Protein AF-A0A7X7YHW4-F1 (afdb_monomer_lite)

pLDDT: mean 92.15, std 10.26, range [44.62, 98.31]

Structure (mmCIF, N/CA/C/O backbone):
data_AF-A0A7X7YHW4-F1
#
_entry.id   AF-A0A7X7YHW4-F1
#
loop_
_atom_site.group_PDB
_atom_site.id
_atom_site.type_symbol
_atom_site.label_atom_id
_atom_site.label_alt_id
_atom_site.label_comp_id
_atom_site.label_asym_id
_atom_site.label_entity_id
_atom_site.label_seq_id
_atom_site.pdbx_PDB_ins_code
_atom_site.Cartn_x
_atom_site.Cartn_y
_atom_site.Cartn_z
_atom_site.occupancy
_atom_site.B_iso_or_equiv
_atom_site.auth_seq_id
_atom_site.auth_comp_id
_atom_site.auth_asym_id
_atom_site.auth_atom_id
_atom_site.pdbx_PDB_model_num
ATOM 1 N N . MET A 1 1 ? 3.203 -9.330 27.442 1.00 44.62 1 MET A N 1
ATOM 2 C CA . MET A 1 1 ? 3.273 -8.035 26.729 1.00 44.62 1 MET A CA 1
ATOM 3 C C . MET A 1 1 ? 2.167 -7.155 27.282 1.00 44.62 1 MET A C 1
ATOM 5 O O . MET A 1 1 ? 1.027 -7.603 27.285 1.00 44.62 1 MET A O 1
ATOM 9 N N . ALA A 1 2 ? 2.488 -5.989 27.847 1.00 49.69 2 ALA A N 1
ATOM 10 C CA . ALA A 1 2 ? 1.471 -5.083 28.379 1.00 49.69 2 ALA A CA 1
ATOM 11 C C . ALA A 1 2 ? 0.508 -4.688 27.247 1.00 49.69 2 ALA A C 1
ATOM 13 O O . ALA A 1 2 ? 0.962 -4.259 26.186 1.00 49.69 2 ALA A O 1
ATOM 14 N N . LYS A 1 3 ? -0.803 -4.881 27.444 1.00 64.69 3 LYS A N 1
ATOM 15 C CA . LYS A 1 3 ? -1.818 -4.363 26.519 1.00 64.69 3 LYS A CA 1
ATOM 16 C C . LYS A 1 3 ? -1.626 -2.850 26.461 1.00 64.69 3 LYS A C 1
ATOM 18 O O . LYS A 1 3 ? -1.763 -2.188 27.484 1.00 64.69 3 LYS A O 1
ATOM 23 N N . GLN A 1 4 ? -1.259 -2.315 25.299 1.00 76.38 4 GLN A N 1
ATOM 24 C CA . GLN A 1 4 ? -1.270 -0.871 25.095 1.00 76.38 4 GLN A CA 1
ATOM 25 C C . GLN A 1 4 ? -2.713 -0.386 25.271 1.00 76.38 4 GLN A C 1
ATOM 27 O O . GLN A 1 4 ? -3.594 -0.704 24.474 1.00 76.38 4 GLN A O 1
ATOM 32 N N . GLU A 1 5 ? -2.958 0.340 26.357 1.00 85.94 5 GLU A N 1
ATOM 33 C CA . GLU A 1 5 ? -4.222 1.019 26.631 1.00 85.94 5 GLU A CA 1
ATOM 34 C C . GLU A 1 5 ? -4.317 2.242 25.707 1.00 85.94 5 GLU A C 1
ATOM 36 O O . GLU A 1 5 ? -3.724 3.288 25.969 1.00 85.94 5 GLU A O 1
ATOM 41 N N . TYR A 1 6 ? -5.025 2.108 24.584 1.00 88.44 6 TYR A N 1
ATOM 42 C CA . TYR A 1 6 ? -5.307 3.240 23.699 1.00 88.44 6 TYR A CA 1
ATOM 43 C C . TYR A 1 6 ? -6.382 4.151 24.299 1.00 88.44 6 TYR A C 1
ATOM 45 O O . TYR A 1 6 ? -7.391 3.678 24.835 1.00 88.44 6 TYR A O 1
ATOM 53 N N . THR A 1 7 ? -6.222 5.463 24.133 1.00 94.00 7 THR A N 1
ATOM 54 C CA . THR A 1 7 ? -7.274 6.432 24.465 1.00 94.00 7 THR A CA 1
ATOM 55 C C . THR A 1 7 ? -8.505 6.216 23.581 1.00 94.00 7 THR A C 1
ATOM 57 O O . THR A 1 7 ? -8.422 5.646 22.491 1.00 94.00 7 THR A O 1
ATOM 60 N N . ASN A 1 8 ? -9.672 6.702 24.012 1.00 92.81 8 ASN A N 1
ATOM 61 C CA . ASN A 1 8 ? -10.906 6.571 23.226 1.00 92.81 8 ASN A CA 1
ATOM 62 C C . ASN A 1 8 ? -10.782 7.194 21.826 1.00 92.81 8 ASN A C 1
ATOM 64 O O . ASN A 1 8 ? -11.287 6.637 20.853 1.00 92.81 8 ASN A O 1
ATOM 68 N N . TYR A 1 9 ? -10.051 8.306 21.707 1.00 93.81 9 TYR A N 1
ATOM 69 C CA . TYR A 1 9 ? -9.750 8.917 20.415 1.00 93.81 9 TYR A CA 1
ATOM 70 C C . TYR A 1 9 ? -8.887 8.002 19.534 1.00 93.81 9 TYR A C 1
ATOM 72 O O . TYR A 1 9 ? -9.232 7.758 18.381 1.00 93.81 9 TYR A O 1
ATOM 80 N N . GLN A 1 10 ? -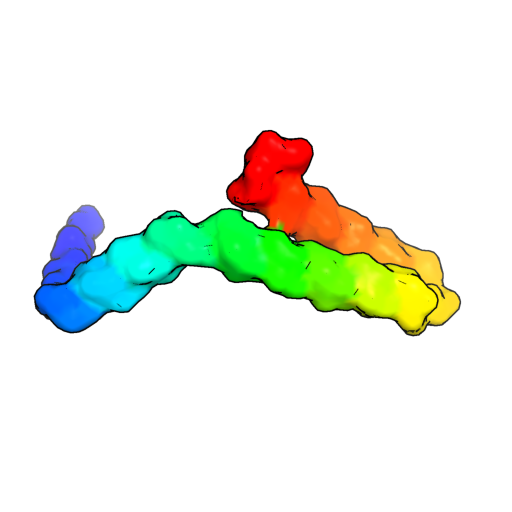7.808 7.434 20.082 1.00 93.69 10 GLN A N 1
ATOM 81 C CA . GLN A 1 10 ? -6.939 6.508 19.348 1.00 93.69 10 GLN A CA 1
ATOM 82 C C . GLN A 1 10 ? -7.705 5.271 18.872 1.00 93.69 10 GLN A C 1
ATOM 84 O O . GLN A 1 10 ? -7.572 4.886 17.715 1.00 93.69 10 GLN A O 1
ATOM 89 N N . LYS A 1 11 ? -8.563 4.690 19.722 1.00 94.56 11 LYS A N 1
ATOM 90 C CA . LYS A 1 11 ? -9.434 3.567 19.339 1.00 94.56 11 LYS A CA 1
ATOM 91 C C . LYS A 1 11 ? -10.338 3.929 18.158 1.00 94.56 11 LYS A C 1
ATOM 93 O O . LYS A 1 11 ? -10.449 3.135 17.230 1.00 94.56 11 LYS A O 1
ATOM 98 N N . LYS A 1 12 ? -10.931 5.131 18.159 1.00 95.62 12 LYS A N 1
ATOM 99 C CA . LYS A 1 12 ? -11.762 5.623 17.048 1.00 95.62 12 LYS A CA 1
ATOM 100 C C . LYS A 1 12 ? -10.963 5.737 15.749 1.00 95.62 12 LYS A C 1
ATOM 102 O O . LYS A 1 12 ? -11.422 5.254 14.722 1.00 95.62 12 LYS A O 1
ATOM 107 N N . VAL A 1 13 ? -9.771 6.334 15.798 1.00 94.75 13 VAL A N 1
ATOM 108 C CA . VAL A 1 13 ? -8.897 6.475 14.620 1.00 94.75 13 VAL A CA 1
ATOM 109 C C . VAL A 1 13 ? -8.475 5.107 14.077 1.00 94.75 13 VAL A C 1
ATOM 111 O O . VAL A 1 13 ? -8.545 4.882 12.874 1.00 94.75 13 VAL A O 1
ATOM 114 N N . ILE A 1 14 ? -8.092 4.175 14.956 1.00 93.31 14 ILE A N 1
ATOM 115 C CA . ILE A 1 14 ? -7.725 2.805 14.570 1.00 93.31 14 ILE A CA 1
ATOM 116 C C . ILE A 1 14 ? -8.915 2.090 13.918 1.00 93.31 14 ILE A C 1
ATOM 118 O O . ILE A 1 14 ? -8.752 1.471 12.872 1.00 93.31 14 ILE A O 1
ATOM 122 N N . SER A 1 15 ? -10.110 2.192 14.507 1.00 92.81 15 SER A N 1
ATOM 123 C CA . SER A 1 15 ? -11.323 1.586 13.947 1.00 92.81 15 SER A CA 1
ATOM 124 C C . SER A 1 15 ? -11.631 2.130 12.555 1.00 92.81 15 SER A C 1
ATOM 126 O O . SER A 1 15 ? -11.807 1.342 11.634 1.00 92.81 15 SER A O 1
ATOM 128 N N . ALA A 1 16 ? -11.624 3.457 12.388 1.00 93.44 16 ALA A N 1
ATOM 129 C CA . ALA A 1 16 ? -11.879 4.099 11.101 1.00 93.44 16 ALA A CA 1
ATOM 130 C C . ALA A 1 16 ? -10.843 3.686 10.041 1.00 93.44 16 ALA A C 1
ATOM 132 O O . ALA A 1 16 ? -11.188 3.440 8.892 1.00 93.44 16 ALA A O 1
ATOM 133 N N . PHE A 1 17 ? -9.569 3.537 10.420 1.00 91.00 17 PHE A N 1
ATOM 134 C CA . PHE A 1 17 ? -8.551 3.023 9.502 1.00 91.00 17 PHE A CA 1
ATOM 135 C C . PHE A 1 17 ? -8.894 1.621 8.980 1.00 91.00 17 PHE A C 1
ATOM 137 O O . PHE A 1 17 ? -8.764 1.372 7.785 1.00 91.00 17 PHE A O 1
ATOM 144 N N . TYR A 1 18 ? -9.322 0.705 9.855 1.00 89.75 18 TYR A N 1
ATOM 145 C CA . TYR A 1 18 ? -9.689 -0.650 9.436 1.00 89.75 18 TYR A CA 1
ATOM 146 C C . TYR A 1 18 ? -11.017 -0.700 8.674 1.00 89.75 18 TYR A C 1
ATOM 148 O O . TYR A 1 18 ? -11.152 -1.534 7.784 1.00 89.75 18 TYR A O 1
ATOM 156 N N . GLU A 1 19 ? -11.952 0.196 8.987 1.00 93.56 19 GLU A N 1
ATOM 157 C CA . GLU A 1 19 ? -13.216 0.376 8.263 1.00 93.56 19 GLU A CA 1
ATOM 158 C C . GLU A 1 19 ? -12.977 0.793 6.806 1.00 93.56 19 GLU A C 1
ATOM 160 O O . GLU A 1 19 ? -13.563 0.217 5.896 1.00 93.56 19 GLU A O 1
ATOM 165 N N . HIS A 1 20 ? -12.037 1.713 6.575 1.00 93.31 20 HIS A N 1
ATOM 166 C CA . HIS A 1 20 ? -11.698 2.230 5.244 1.00 93.31 20 HIS A CA 1
ATOM 167 C C . HIS A 1 20 ? -10.451 1.578 4.629 1.00 93.31 20 HIS A C 1
ATOM 169 O O . HIS A 1 20 ? -9.872 2.091 3.669 1.00 93.31 20 HIS A O 1
ATOM 175 N N . ARG A 1 21 ? -9.985 0.449 5.176 1.00 90.69 21 ARG A N 1
ATOM 176 C CA . ARG A 1 21 ? -8.717 -0.168 4.756 1.00 90.69 21 ARG A CA 1
ATOM 177 C C . ARG A 1 21 ? -8.724 -0.572 3.284 1.00 90.69 21 ARG A C 1
ATOM 179 O O . ARG A 1 21 ? -7.712 -0.389 2.6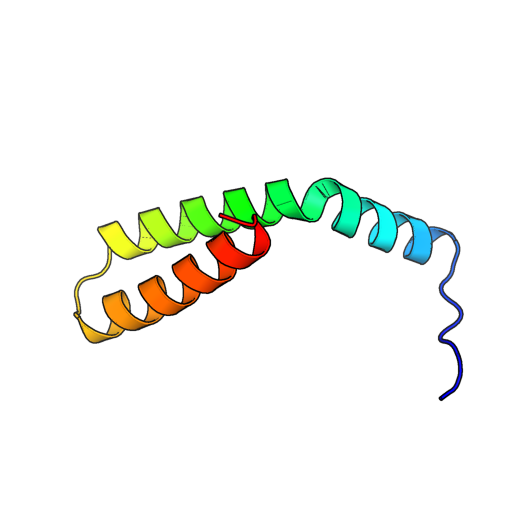08 1.00 90.69 21 ARG A O 1
ATOM 186 N N . ASP A 1 22 ? -9.844 -1.098 2.802 1.00 91.75 22 ASP A N 1
ATOM 187 C CA . ASP A 1 22 ? -9.984 -1.542 1.416 1.00 91.75 22 ASP A CA 1
ATOM 188 C C . ASP A 1 22 ? -9.982 -0.335 0.460 1.00 91.75 22 ASP A C 1
ATOM 190 O O . ASP A 1 22 ? -9.284 -0.344 -0.550 1.00 91.75 22 ASP A O 1
ATOM 194 N N . GLU A 1 23 ? -10.647 0.767 0.817 1.00 93.56 23 GLU A N 1
ATOM 195 C CA . GLU A 1 23 ? -10.614 2.020 0.042 1.00 93.56 23 GLU A CA 1
ATOM 196 C C . GLU A 1 23 ? -9.193 2.604 -0.041 1.00 93.56 23 GLU A C 1
ATOM 198 O O . GLU A 1 23 ? -8.734 3.033 -1.107 1.00 93.56 23 GLU A O 1
ATOM 203 N N . LEU A 1 24 ? -8.453 2.571 1.071 1.00 92.56 24 LEU A N 1
ATOM 204 C CA . LEU A 1 24 ? -7.051 2.992 1.121 1.00 92.56 24 LEU A CA 1
ATOM 205 C C . LEU A 1 24 ? -6.144 2.084 0.274 1.00 92.56 24 LEU A C 1
ATOM 207 O O . LEU A 1 24 ? -5.235 2.574 -0.408 1.00 92.56 24 LEU A O 1
ATOM 211 N N . ALA A 1 25 ? -6.387 0.771 0.292 1.00 93.38 25 ALA A N 1
ATOM 212 C CA . ALA A 1 25 ? -5.660 -0.189 -0.532 1.00 93.38 25 ALA A CA 1
ATOM 213 C C . ALA A 1 25 ? -5.949 0.022 -2.027 1.00 93.38 25 ALA A C 1
ATOM 215 O O . ALA A 1 25 ? -5.014 0.031 -2.830 1.00 93.38 25 ALA A O 1
ATOM 216 N N . LEU A 1 26 ? -7.206 0.290 -2.396 1.00 95.38 26 LEU A N 1
ATOM 217 C CA . LEU A 1 26 ? -7.605 0.605 -3.768 1.00 95.38 26 LEU A CA 1
ATOM 218 C C . LEU A 1 26 ? -6.946 1.897 -4.262 1.00 95.38 26 LEU A C 1
ATOM 220 O O . LEU A 1 26 ? -6.383 1.923 -5.354 1.00 95.38 26 LEU A O 1
ATOM 224 N N . THR A 1 27 ? -6.947 2.945 -3.438 1.00 96.12 27 THR A N 1
ATOM 225 C CA . THR A 1 27 ? -6.284 4.219 -3.758 1.00 96.12 27 THR A CA 1
ATOM 226 C C . THR A 1 27 ? -4.780 4.019 -3.965 1.00 96.12 27 THR A C 1
ATOM 228 O O . THR A 1 27 ? -4.198 4.518 -4.929 1.00 96.12 27 THR A O 1
ATOM 231 N N . SER A 1 28 ? -4.144 3.221 -3.103 1.00 94.62 28 SER A N 1
ATOM 232 C CA . SER A 1 28 ? -2.723 2.885 -3.239 1.00 94.62 28 SER A CA 1
ATOM 233 C C . SER A 1 28 ? -2.440 2.106 -4.528 1.00 94.62 28 SER A C 1
ATOM 235 O O . SER A 1 28 ? -1.442 2.374 -5.199 1.00 94.62 28 SER A O 1
ATOM 237 N N . LEU A 1 29 ? -3.317 1.168 -4.902 1.00 97.12 29 LEU A N 1
ATOM 238 C CA . LEU A 1 29 ? -3.199 0.402 -6.141 1.00 97.12 29 LEU A CA 1
ATOM 239 C C . LEU A 1 29 ? -3.305 1.306 -7.377 1.00 97.12 29 LEU A C 1
ATOM 241 O O . LEU A 1 29 ? -2.494 1.171 -8.290 1.00 97.12 29 LEU A O 1
ATOM 245 N N . GLN A 1 30 ? -4.228 2.273 -7.387 1.00 97.56 30 GLN A N 1
ATOM 246 C CA . GLN A 1 30 ? -4.349 3.259 -8.471 1.00 97.56 30 GLN A CA 1
ATOM 247 C C . GLN A 1 30 ? -3.049 4.053 -8.677 1.00 97.56 30 GLN A C 1
ATOM 249 O O . GLN A 1 30 ? -2.598 4.233 -9.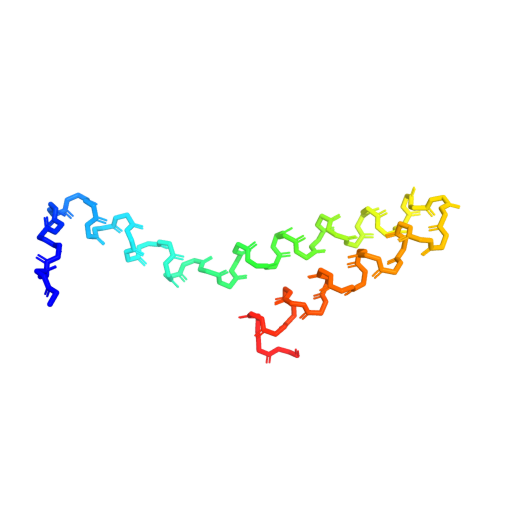814 1.00 97.56 30 GLN A O 1
ATOM 254 N N . SER A 1 31 ? -2.397 4.481 -7.588 1.00 97.81 31 SER A N 1
ATOM 255 C CA . SER A 1 31 ? -1.084 5.135 -7.671 1.00 97.81 31 SER A CA 1
ATOM 256 C C . SER A 1 31 ? -0.009 4.201 -8.233 1.00 97.81 31 SER A C 1
ATOM 258 O O . SER A 1 31 ? 0.744 4.607 -9.112 1.00 97.81 31 SER A O 1
ATOM 260 N N . ILE A 1 32 ? 0.033 2.934 -7.802 1.00 98.06 32 ILE A N 1
ATOM 261 C CA . ILE A 1 32 ? 1.008 1.953 -8.313 1.00 98.06 32 ILE A CA 1
ATOM 262 C C . ILE A 1 32 ? 0.817 1.701 -9.814 1.00 98.06 32 ILE A C 1
ATOM 264 O O . ILE A 1 32 ? 1.802 1.620 -10.543 1.00 98.06 32 ILE A O 1
ATOM 268 N N . VAL A 1 33 ? -0.426 1.607 -10.294 1.00 97.62 33 VAL A N 1
ATOM 269 C CA . VAL A 1 33 ? -0.727 1.449 -11.728 1.00 97.62 33 VAL A CA 1
ATOM 270 C C . VAL A 1 33 ? -0.240 2.660 -12.528 1.00 97.62 33 VAL A C 1
ATOM 272 O O . VAL A 1 33 ? 0.345 2.500 -13.599 1.00 97.62 33 VAL A O 1
ATOM 275 N N . THR A 1 34 ? -0.411 3.866 -11.985 1.00 98.25 34 THR A N 1
ATOM 276 C CA . THR A 1 34 ? 0.104 5.097 -12.603 1.00 98.25 34 THR A CA 1
ATOM 277 C C . THR A 1 34 ? 1.634 5.083 -12.657 1.00 98.25 34 THR A C 1
ATOM 279 O O . THR A 1 34 ? 2.229 5.344 -13.702 1.00 98.25 34 THR A O 1
ATOM 282 N N . ASP A 1 35 ? 2.287 4.696 -11.560 1.00 98.00 35 ASP A N 1
ATOM 283 C CA . ASP A 1 35 ? 3.743 4.571 -11.493 1.00 98.00 35 ASP A CA 1
ATOM 284 C C . ASP A 1 35 ? 4.284 3.496 -12.448 1.00 98.00 35 ASP A C 1
ATOM 286 O O . ASP A 1 35 ? 5.371 3.668 -13.003 1.00 98.00 35 ASP A O 1
ATOM 290 N N . LEU A 1 36 ? 3.550 2.391 -12.643 1.00 97.94 36 LEU A N 1
ATOM 291 C CA . LEU A 1 36 ? 3.886 1.330 -13.598 1.00 97.94 36 LEU A CA 1
ATOM 292 C C . LEU A 1 36 ? 3.866 1.853 -15.031 1.00 97.94 36 LEU A C 1
ATOM 294 O O . LEU A 1 36 ? 4.797 1.572 -15.784 1.00 97.94 36 LEU A O 1
ATOM 298 N N . PHE A 1 37 ? 2.844 2.635 -15.387 1.00 97.50 37 PHE A N 1
ATOM 299 C CA . PHE A 1 37 ? 2.745 3.273 -16.699 1.00 97.50 37 PHE A CA 1
ATOM 300 C C 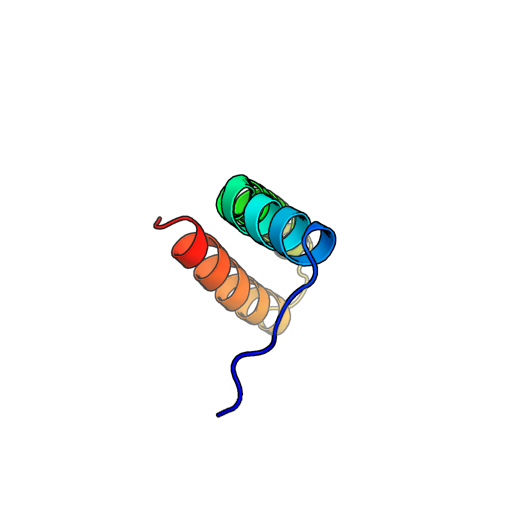. PHE A 1 37 ? 3.921 4.227 -16.964 1.00 97.50 37 PHE A C 1
ATOM 302 O O . PHE A 1 37 ? 4.445 4.278 -18.073 1.00 97.50 37 PHE A O 1
ATOM 309 N N . LEU A 1 38 ? 4.379 4.939 -15.931 1.00 97.94 38 LEU A N 1
ATOM 310 C CA . LEU A 1 38 ? 5.503 5.878 -16.004 1.00 97.94 38 LEU A CA 1
ATOM 311 C C . LEU A 1 38 ? 6.879 5.226 -15.775 1.00 97.94 38 LEU A C 1
ATOM 313 O O . LEU A 1 38 ? 7.898 5.921 -15.747 1.00 97.94 38 LEU A O 1
ATOM 317 N N . ALA A 1 39 ? 6.951 3.917 -15.533 1.00 97.81 39 ALA A N 1
ATOM 318 C CA . ALA A 1 39 ? 8.211 3.255 -15.227 1.00 97.81 39 ALA A CA 1
ATOM 319 C C . ALA A 1 39 ? 9.053 3.047 -16.493 1.00 97.81 39 ALA A C 1
ATOM 321 O O . ALA A 1 39 ? 8.663 2.349 -17.426 1.00 97.81 39 ALA A O 1
ATOM 322 N N . ASP A 1 40 ? 10.264 3.590 -16.473 1.00 97.44 40 ASP A N 1
ATOM 323 C CA . ASP A 1 40 ? 11.231 3.604 -17.572 1.00 97.44 40 ASP A CA 1
ATOM 324 C C . ASP A 1 40 ? 12.154 2.376 -17.600 1.00 97.44 40 ASP A C 1
ATOM 326 O O . ASP A 1 40 ? 12.629 1.972 -18.658 1.00 97.44 40 ASP A O 1
ATOM 330 N N . THR A 1 41 ? 12.363 1.725 -16.455 1.00 98.19 41 THR A N 1
ATOM 331 C CA . THR A 1 41 ? 13.275 0.581 -16.312 1.00 98.19 41 THR A CA 1
ATOM 332 C C . THR A 1 41 ? 12.566 -0.686 -15.842 1.00 98.19 41 THR A C 1
ATOM 334 O O . THR A 1 41 ? 11.646 -0.640 -15.022 1.00 98.19 41 THR A O 1
ATOM 337 N N . ASP A 1 42 ? 13.054 -1.851 -16.279 1.00 97.38 42 ASP A N 1
ATOM 338 C CA . ASP A 1 42 ? 12.513 -3.152 -15.853 1.00 97.38 42 ASP A CA 1
ATOM 339 C C . ASP A 1 42 ? 12.656 -3.385 -14.352 1.00 97.38 42 ASP A C 1
ATOM 341 O O . ASP A 1 42 ? 11.744 -3.890 -13.701 1.00 97.38 42 ASP A O 1
ATOM 345 N N . LYS A 1 43 ? 13.767 -2.932 -13.763 1.00 97.75 43 LYS A N 1
ATOM 346 C CA . LYS A 1 43 ? 13.987 -3.013 -12.315 1.00 97.75 43 LYS A CA 1
ATOM 347 C C . LYS A 1 43 ? 12.931 -2.228 -11.531 1.00 97.75 43 LYS A C 1
ATOM 349 O O . LYS A 1 43 ? 12.492 -2.685 -10.476 1.00 97.75 43 LYS A O 1
ATOM 354 N N . LYS A 1 44 ? 12.532 -1.047 -12.019 1.00 97.56 44 LYS A N 1
ATOM 355 C CA . LYS A 1 44 ? 11.471 -0.241 -11.397 1.00 97.56 44 LYS A CA 1
ATOM 356 C C . LYS A 1 44 ? 10.109 -0.909 -11.584 1.00 97.56 44 LYS A C 1
ATOM 358 O O . LYS A 1 44 ? 9.382 -1.036 -10.602 1.00 97.56 44 LYS A O 1
ATOM 363 N N . ARG A 1 45 ? 9.806 -1.402 -12.792 1.00 98.19 45 ARG A N 1
ATOM 364 C CA . ARG A 1 45 ? 8.573 -2.156 -13.082 1.00 98.19 45 ARG A CA 1
ATOM 365 C C . ARG A 1 45 ? 8.412 -3.371 -12.168 1.00 98.19 45 ARG A C 1
ATOM 367 O O . ARG A 1 45 ? 7.367 -3.508 -11.547 1.00 98.19 45 ARG A O 1
ATOM 374 N N . ALA A 1 46 ? 9.448 -4.197 -12.013 1.00 98.19 46 ALA A N 1
ATOM 375 C CA . ALA A 1 46 ? 9.407 -5.388 -11.159 1.00 98.19 46 ALA A CA 1
ATOM 376 C C . ALA A 1 46 ? 9.046 -5.052 -9.700 1.00 98.19 46 ALA A C 1
ATOM 378 O O . ALA A 1 46 ? 8.129 -5.634 -9.130 1.00 98.19 46 ALA A O 1
ATOM 379 N N . ARG A 1 47 ? 9.692 -4.031 -9.122 1.00 97.94 47 ARG A N 1
ATOM 380 C CA . ARG A 1 47 ? 9.388 -3.565 -7.756 1.00 97.94 47 ARG A CA 1
ATOM 381 C C . ARG A 1 47 ? 7.966 -3.032 -7.609 1.00 97.94 47 ARG A C 1
ATOM 383 O O . ARG A 1 47 ? 7.363 -3.166 -6.548 1.00 97.94 47 ARG A O 1
ATOM 390 N N . LEU A 1 48 ? 7.445 -2.366 -8.636 1.00 98.31 48 LEU A N 1
ATOM 391 C CA . LEU A 1 48 ? 6.074 -1.865 -8.624 1.00 98.31 48 LEU A CA 1
ATOM 392 C C . LEU A 1 48 ? 5.060 -3.008 -8.736 1.00 98.31 48 LEU A C 1
ATOM 394 O O . LEU A 1 48 ? 4.052 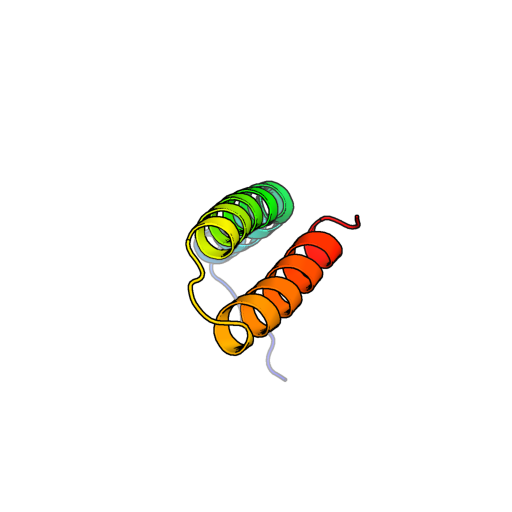-2.964 -8.041 1.00 98.31 48 LEU A O 1
ATOM 398 N N . TRP A 1 49 ? 5.357 -4.058 -9.504 1.00 98.06 49 TRP A N 1
ATOM 399 C CA . TRP A 1 49 ? 4.532 -5.268 -9.553 1.00 98.06 49 TRP A CA 1
ATOM 400 C C . TRP A 1 49 ? 4.464 -5.994 -8.207 1.00 98.06 49 TRP A C 1
ATOM 402 O O . TRP A 1 49 ? 3.367 -6.309 -7.756 1.00 98.06 49 TRP A O 1
ATOM 412 N N . GLU A 1 50 ? 5.587 -6.149 -7.499 1.00 97.56 50 GLU A N 1
ATOM 413 C CA . GLU A 1 50 ? 5.592 -6.696 -6.128 1.00 97.56 50 GLU A CA 1
ATOM 414 C C . GLU A 1 50 ? 4.725 -5.867 -5.161 1.00 97.56 50 GLU A C 1
ATOM 416 O O . GLU A 1 50 ? 4.139 -6.385 -4.208 1.00 97.56 50 GLU A O 1
ATOM 421 N N . ARG A 1 51 ? 4.656 -4.546 -5.368 1.00 96.75 51 ARG A N 1
ATOM 422 C CA . ARG A 1 51 ? 3.800 -3.658 -4.568 1.00 96.75 51 ARG A CA 1
ATOM 423 C C . ARG A 1 51 ? 2.331 -3.779 -4.967 1.00 96.75 51 ARG A C 1
ATOM 425 O O . ARG A 1 51 ? 1.485 -3.781 -4.075 1.00 96.75 51 ARG A O 1
ATOM 432 N N . ALA A 1 52 ? 2.036 -3.876 -6.264 1.00 97.12 52 ALA A N 1
ATOM 433 C CA . ALA A 1 52 ? 0.683 -4.076 -6.776 1.00 97.12 52 ALA A CA 1
ATOM 434 C C . ALA A 1 52 ? 0.088 -5.381 -6.240 1.00 97.12 52 ALA A C 1
ATOM 436 O O . ALA A 1 52 ? -1.012 -5.355 -5.699 1.00 97.12 52 ALA A O 1
ATOM 437 N N . GLU A 1 53 ? 0.844 -6.481 -6.282 1.00 95.94 53 GLU A N 1
ATOM 438 C CA . GLU A 1 53 ? 0.428 -7.775 -5.730 1.00 95.94 53 GLU A CA 1
ATOM 439 C C . GLU A 1 53 ? 0.027 -7.654 -4.253 1.00 95.94 53 GLU A C 1
ATOM 441 O O . GLU A 1 53 ? -1.068 -8.050 -3.862 1.00 95.94 53 GLU A O 1
ATOM 446 N N . LYS A 1 54 ? 0.864 -7.023 -3.421 1.00 94.00 54 LYS A N 1
ATOM 447 C CA . LYS A 1 54 ? 0.556 -6.819 -1.994 1.00 94.00 54 LYS A CA 1
ATOM 448 C C . LYS A 1 54 ? -0.707 -5.987 -1.773 1.00 94.00 54 LYS A C 1
ATOM 450 O O . LYS A 1 54 ? -1.457 -6.262 -0.836 1.00 94.00 54 LYS A O 1
ATOM 455 N N . ALA A 1 55 ? -0.933 -4.968 -2.602 1.00 93.62 55 ALA A N 1
ATOM 456 C CA . ALA A 1 55 ? -2.142 -4.154 -2.536 1.00 93.62 55 ALA A CA 1
ATOM 457 C C . ALA A 1 55 ? -3.387 -4.955 -2.957 1.00 93.62 55 ALA A C 1
ATOM 459 O O . ALA A 1 55 ? -4.416 -4.855 -2.295 1.00 93.62 55 ALA A O 1
ATOM 460 N N . MET A 1 56 ? -3.284 -5.803 -3.985 1.00 94.06 56 MET A N 1
ATOM 461 C CA . MET A 1 56 ? -4.367 -6.695 -4.419 1.00 94.06 56 MET A CA 1
ATOM 462 C C . MET A 1 56 ? -4.700 -7.759 -3.366 1.00 94.06 56 MET A C 1
ATOM 464 O O . MET A 1 56 ? -5.865 -7.930 -3.018 1.00 94.06 56 MET A O 1
ATOM 468 N N . LEU A 1 57 ? -3.689 -8.365 -2.735 1.00 93.31 57 LEU A N 1
ATOM 469 C CA . LEU A 1 57 ? -3.893 -9.285 -1.611 1.00 93.31 57 LEU A CA 1
ATOM 470 C C . LEU A 1 57 ? -4.591 -8.604 -0.426 1.00 93.31 57 LEU A C 1
ATOM 472 O O . LEU A 1 57 ? -5.425 -9.218 0.239 1.00 93.31 57 LEU A O 1
ATOM 476 N N . ALA A 1 58 ? -4.279 -7.330 -0.158 1.00 88.81 58 ALA A N 1
ATOM 477 C CA . ALA A 1 58 ? -4.971 -6.556 0.872 1.00 88.81 58 ALA A CA 1
ATOM 478 C C . ALA A 1 58 ? -6.451 -6.319 0.527 1.00 88.81 58 ALA A C 1
ATOM 480 O O . ALA A 1 58 ? -7.276 -6.331 1.437 1.00 88.81 58 ALA A O 1
ATOM 481 N N . LEU A 1 59 ? -6.772 -6.180 -0.763 1.00 91.88 59 LEU A N 1
ATOM 482 C CA . LEU A 1 59 ? -8.135 -6.104 -1.301 1.00 91.88 59 LEU A CA 1
ATOM 483 C C . LEU A 1 59 ? -8.830 -7.472 -1.413 1.00 91.88 59 LEU A C 1
ATOM 485 O O . LEU A 1 59 ? -10.018 -7.518 -1.722 1.00 91.88 59 LEU A O 1
ATOM 489 N N . LYS A 1 60 ? -8.115 -8.575 -1.144 1.00 87.00 60 LYS A N 1
ATOM 490 C CA . LYS A 1 60 ? -8.585 -9.963 -1.302 1.00 87.00 60 LYS A CA 1
ATOM 491 C C . LYS A 1 60 ? -8.967 -10.314 -2.750 1.00 87.00 60 LYS A C 1
ATOM 493 O O . LYS A 1 60 ? -9.939 -11.041 -2.964 1.00 87.00 60 LYS A O 1
ATOM 498 N N . VAL A 1 61 ? -8.204 -9.798 -3.715 1.00 72.19 61 VAL A N 1
ATOM 499 C CA . VAL A 1 61 ? -8.323 -10.080 -5.159 1.00 72.19 61 VAL A CA 1
ATOM 500 C C . VAL A 1 61 ? -7.107 -10.851 -5.646 1.00 72.19 61 VAL A C 1
ATOM 502 O O . VAL A 1 61 ? -5.993 -10.538 -5.167 1.00 72.19 61 VAL A O 1
#

Foldseek 3Di: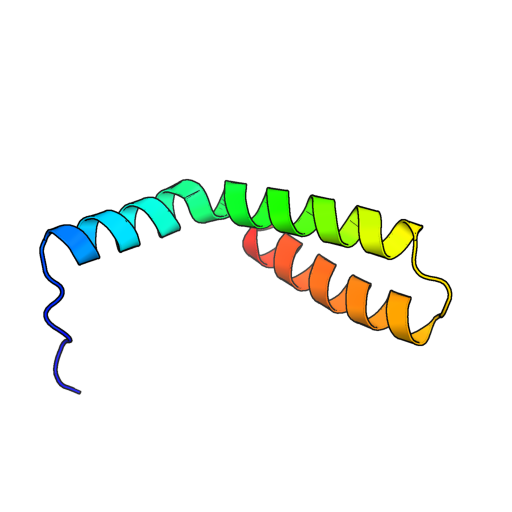
DDDPDDDPVRVVVVVVCVVCVLVVLVVVLVVLVVQCVVDPDPVSNVVSVVVNVVSVVSNVD

Secondary structure (DSSP, 8-state):
-------HHHHHHHHHHHHTHHHHHHHHHHHHHHHHHT--SHHHHHHHHHHHHHHHHHHT-

Radius of gyration: 16.12 Å; chains: 1; bounding box: 27×19×46 Å

Sequence (61 aa):
MAKQEYTNYQKKVISAFYEHRDELALTSLQSIVTDLFLADTDKKRARLWERAEKAMLALKV